Protein AF-A0A1W9R359-F1 (afdb_monomer_lite)

Sequence (128 aa):
MVYYKHNEDWNEKSEIIAQQTDIVPSVLDYLNFKGDNVAFGQSVFDSTANRFAASYLYGIYQLIQGDYVLKFDGKKNVSLYNFANDSLLQHNLIKNEDSIIQEMSNLSEAIIQQYNNRMIHNNLTVKE

Secondary structure (DSSP, 8-state):
-----TT------------GGGHHHHHHHHTT--S----SS--TT-TT---EEEEEETTEEEEEETTEEEEE-SSSEEEEEETTT-TT--S--TTT-HHHHHHHHHHHHHHHHHHHHHHHTT--S---

pLDDT: mean 93.77, std 4.6, range [59.91, 98.06]

Structure (mmCIF, N/CA/C/O backbone):
data_AF-A0A1W9R359-F1
#
_entry.id   AF-A0A1W9R359-F1
#
loop_
_atom_site.group_PDB
_atom_site.id
_atom_site.type_symbol
_atom_site.label_atom_id
_atom_site.label_alt_id
_atom_site.label_comp_id
_atom_site.label_asym_id
_atom_site.label_entity_id
_atom_site.label_seq_id
_atom_site.pdbx_PDB_ins_code
_atom_site.Cartn_x
_atom_site.Cartn_y
_atom_site.Cartn_z
_atom_site.occupancy
_atom_site.B_iso_or_equiv
_atom_site.auth_seq_id
_atom_site.auth_comp_id
_atom_site.auth_asym_id
_atom_site.auth_atom_id
_atom_site.pdbx_PDB_model_num
ATOM 1 N N . MET A 1 1 ? 12.672 -2.692 2.331 1.00 88.50 1 MET A N 1
ATOM 2 C CA . MET A 1 1 ? 13.323 -3.451 1.236 1.00 88.50 1 MET A CA 1
ATOM 3 C C . MET A 1 1 ? 14.757 -2.973 1.099 1.00 88.50 1 MET A C 1
ATOM 5 O O . MET A 1 1 ? 15.024 -1.849 1.500 1.00 88.50 1 MET A O 1
ATOM 9 N N . VAL A 1 2 ? 15.659 -3.805 0.580 1.00 90.69 2 VAL A N 1
ATOM 10 C CA . VAL A 1 2 ? 17.052 -3.418 0.305 1.00 90.69 2 VAL A CA 1
ATOM 11 C C . VAL A 1 2 ? 17.276 -3.537 -1.196 1.00 90.69 2 VAL A C 1
ATOM 13 O O . VAL A 1 2 ? 17.034 -4.602 -1.761 1.00 90.69 2 VAL A O 1
ATOM 16 N N . TYR A 1 3 ? 17.710 -2.445 -1.821 1.00 89.06 3 TYR A N 1
ATOM 17 C CA . TYR A 1 3 ? 18.085 -2.401 -3.230 1.00 89.06 3 TYR A CA 1
ATOM 18 C C . TYR A 1 3 ? 19.606 -2.307 -3.334 1.00 89.06 3 TYR A C 1
ATOM 20 O O . TYR A 1 3 ? 20.232 -1.560 -2.588 1.00 89.06 3 TYR A O 1
ATOM 28 N N . TYR A 1 4 ? 20.196 -3.083 -4.242 1.00 90.31 4 TYR A N 1
ATOM 29 C CA . TYR A 1 4 ? 21.637 -3.115 -4.472 1.00 90.31 4 TYR A CA 1
ATOM 30 C C . TYR A 1 4 ? 21.916 -3.179 -5.970 1.00 90.31 4 TYR A C 1
ATOM 32 O O . TYR A 1 4 ? 21.329 -4.002 -6.677 1.00 90.31 4 TYR A O 1
ATOM 40 N N . LYS A 1 5 ? 22.857 -2.355 -6.433 1.00 86.62 5 LYS A N 1
ATOM 41 C CA . LYS A 1 5 ? 23.404 -2.425 -7.783 1.00 86.62 5 LYS A CA 1
ATOM 42 C C . LYS A 1 5 ? 24.925 -2.461 -7.718 1.00 86.62 5 LYS A C 1
ATOM 44 O O . LYS A 1 5 ? 25.562 -1.646 -7.061 1.00 86.62 5 LYS A O 1
ATOM 49 N N . HIS A 1 6 ? 25.510 -3.416 -8.433 1.00 88.94 6 HIS A N 1
ATOM 50 C CA . HIS A 1 6 ? 26.958 -3.523 -8.553 1.00 88.94 6 HIS A CA 1
ATOM 51 C C . HIS A 1 6 ? 27.540 -2.277 -9.246 1.00 88.94 6 HIS A C 1
ATOM 53 O O . HIS A 1 6 ? 27.016 -1.847 -10.274 1.00 88.94 6 HIS A O 1
ATOM 59 N N . ASN A 1 7 ? 28.635 -1.739 -8.701 1.00 89.62 7 ASN A N 1
ATOM 60 C CA . ASN A 1 7 ? 29.324 -0.517 -9.148 1.00 89.62 7 ASN A CA 1
ATOM 61 C C . ASN A 1 7 ? 28.548 0.802 -8.985 1.00 89.62 7 ASN A C 1
ATOM 63 O O . ASN A 1 7 ? 28.989 1.818 -9.518 1.00 89.62 7 ASN A O 1
ATOM 67 N N . GLU A 1 8 ? 27.444 0.817 -8.234 1.00 84.81 8 GLU A N 1
ATOM 68 C CA . GLU A 1 8 ? 26.828 2.060 -7.761 1.00 84.81 8 GLU A CA 1
ATOM 69 C C . GLU A 1 8 ? 26.926 2.161 -6.242 1.00 84.81 8 GLU A C 1
ATOM 71 O O . GLU A 1 8 ? 26.781 1.169 -5.528 1.00 84.81 8 GLU A O 1
ATOM 76 N N . ASP A 1 9 ? 27.195 3.372 -5.760 1.00 83.19 9 ASP A N 1
ATOM 77 C CA . ASP A 1 9 ? 27.376 3.656 -4.340 1.00 83.19 9 ASP A CA 1
ATOM 78 C C . ASP A 1 9 ? 26.093 4.271 -3.767 1.00 83.19 9 ASP A C 1
ATOM 80 O O . ASP A 1 9 ? 25.968 5.484 -3.593 1.00 83.19 9 ASP A O 1
ATOM 84 N N . TRP A 1 10 ? 25.079 3.427 -3.563 1.00 85.00 10 TRP A N 1
ATOM 85 C CA . TRP A 1 10 ? 23.817 3.828 -2.938 1.00 85.00 10 TRP A CA 1
ATOM 86 C C . TRP A 1 10 ? 23.908 3.657 -1.424 1.00 85.00 10 TRP A C 1
ATOM 88 O O . TRP A 1 10 ? 23.825 2.540 -0.918 1.00 85.00 10 TRP A O 1
ATOM 98 N N . ASN A 1 11 ? 24.020 4.773 -0.703 1.00 82.44 11 ASN A N 1
ATOM 99 C CA . ASN A 1 11 ? 24.101 4.794 0.764 1.00 82.44 11 ASN A CA 1
ATOM 100 C C . ASN A 1 11 ? 22.929 5.539 1.424 1.00 82.44 11 ASN A C 1
ATOM 102 O O . ASN A 1 11 ? 23.009 5.942 2.584 1.00 82.44 11 ASN A O 1
ATOM 106 N N . GLU A 1 12 ? 21.833 5.740 0.693 1.00 85.88 12 GLU A N 1
ATOM 107 C CA . GLU A 1 12 ? 20.677 6.491 1.176 1.00 85.88 12 GLU A CA 1
ATOM 108 C C . GLU A 1 12 ? 19.646 5.586 1.859 1.00 85.88 12 GLU A C 1
ATOM 110 O O . GLU A 1 12 ? 19.316 4.496 1.386 1.00 85.88 12 GLU A O 1
ATOM 115 N N . LYS A 1 13 ? 19.094 6.070 2.975 1.00 89.19 13 LYS A N 1
ATOM 116 C CA . LYS A 1 13 ? 17.920 5.483 3.622 1.00 89.19 13 LYS A CA 1
ATOM 117 C C . LYS A 1 13 ? 16.698 6.318 3.257 1.00 89.19 13 LYS A C 1
ATOM 119 O O . LYS A 1 13 ? 16.682 7.520 3.496 1.00 89.19 13 LYS A O 1
ATOM 124 N N . SER A 1 14 ? 15.664 5.658 2.747 1.00 90.25 14 SER A N 1
ATOM 125 C CA . SER A 1 14 ? 14.354 6.261 2.499 1.00 90.25 14 SER A CA 1
ATOM 126 C C . SER A 1 14 ? 13.320 5.715 3.486 1.00 90.25 14 SER A C 1
ATOM 128 O O . SER A 1 14 ? 13.335 4.524 3.804 1.00 90.25 14 SER A O 1
ATOM 130 N N . GLU A 1 15 ? 12.433 6.582 3.978 1.00 90.31 15 GLU A N 1
ATOM 131 C CA . GLU A 1 15 ? 11.359 6.242 4.931 1.00 90.31 15 GLU A CA 1
ATOM 132 C C . GLU A 1 15 ? 9.977 6.174 4.260 1.00 90.31 15 GLU A C 1
ATOM 134 O O . GLU A 1 15 ? 8.945 6.317 4.906 1.00 90.31 15 GLU A O 1
ATOM 139 N N . ILE A 1 16 ? 9.946 5.936 2.947 1.00 93.62 16 ILE A N 1
ATOM 140 C CA . ILE A 1 16 ? 8.697 5.765 2.198 1.00 93.62 16 ILE A CA 1
ATOM 141 C C . ILE A 1 16 ? 8.001 4.437 2.528 1.00 93.62 16 ILE A C 1
ATOM 143 O O . ILE A 1 16 ? 8.642 3.425 2.831 1.00 93.62 16 ILE A O 1
ATOM 147 N N . ILE A 1 17 ? 6.676 4.412 2.369 1.00 95.50 17 ILE A N 1
ATOM 148 C CA . ILE A 1 17 ? 5.914 3.161 2.308 1.00 95.50 17 ILE A CA 1
ATOM 149 C C . ILE A 1 17 ? 6.294 2.443 1.010 1.00 95.50 17 ILE A C 1
ATOM 151 O O . ILE A 1 17 ? 6.197 3.021 -0.073 1.00 95.50 17 ILE A O 1
ATOM 155 N N . ALA A 1 18 ? 6.718 1.186 1.127 1.00 95.75 18 ALA A N 1
ATOM 156 C CA . ALA A 1 18 ? 7.093 0.354 -0.008 1.00 95.75 18 ALA A CA 1
ATOM 157 C C . ALA A 1 18 ? 6.598 -1.089 0.183 1.00 95.75 18 ALA A C 1
ATOM 159 O O . ALA A 1 18 ? 6.600 -1.620 1.297 1.00 95.75 18 ALA A O 1
ATOM 160 N N . GLN A 1 19 ? 6.220 -1.743 -0.912 1.00 96.69 19 GLN A N 1
ATOM 161 C CA . GLN A 1 19 ? 5.639 -3.091 -0.960 1.00 96.69 19 GLN A CA 1
ATOM 162 C C . GLN A 1 19 ? 6.247 -3.951 -2.081 1.00 96.69 19 GLN A C 1
ATOM 164 O O . GLN A 1 19 ? 6.890 -3.454 -2.997 1.00 96.69 19 GLN A O 1
ATOM 169 N N . GLN A 1 20 ? 6.049 -5.273 -2.038 1.00 95.88 20 GLN A N 1
ATOM 170 C CA . GLN A 1 20 ? 6.668 -6.186 -3.016 1.00 95.88 20 GLN A CA 1
ATOM 171 C C . GLN A 1 20 ? 6.234 -5.922 -4.466 1.00 95.88 20 GLN A C 1
ATOM 173 O O . GLN A 1 20 ? 7.024 -6.116 -5.389 1.00 95.88 20 GLN A O 1
ATOM 178 N N . THR A 1 21 ? 5.002 -5.459 -4.680 1.00 96.31 21 THR A N 1
ATOM 179 C CA . THR A 1 21 ? 4.484 -5.118 -6.013 1.00 96.31 21 THR A CA 1
ATOM 180 C C . THR A 1 21 ? 5.177 -3.904 -6.636 1.00 96.31 21 THR A C 1
ATOM 182 O O . THR A 1 21 ? 5.039 -3.697 -7.840 1.00 96.31 21 THR A O 1
ATOM 185 N N . ASP A 1 22 ? 5.966 -3.148 -5.866 1.00 97.38 22 ASP A N 1
ATOM 186 C CA . ASP A 1 22 ? 6.749 -2.007 -6.350 1.00 97.38 22 ASP A CA 1
ATOM 187 C C . ASP A 1 22 ? 8.004 -2.439 -7.122 1.00 97.38 22 ASP A C 1
ATOM 189 O O . ASP A 1 22 ? 8.560 -1.646 -7.878 1.00 97.38 22 ASP A O 1
ATOM 193 N N . ILE A 1 23 ? 8.461 -3.690 -6.978 1.00 96.25 23 ILE A N 1
ATOM 194 C CA . ILE A 1 23 ? 9.726 -4.156 -7.573 1.00 96.25 23 ILE A CA 1
ATOM 195 C C . ILE A 1 23 ? 9.708 -4.014 -9.100 1.00 96.25 23 ILE A C 1
ATOM 197 O O . ILE A 1 23 ? 10.624 -3.430 -9.675 1.00 96.25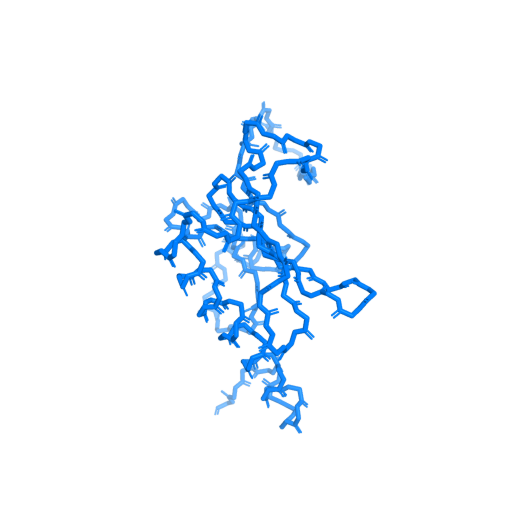 23 ILE A O 1
ATOM 201 N N . VAL A 1 24 ? 8.665 -4.522 -9.763 1.00 95.62 24 VAL A N 1
ATOM 202 C CA . VAL A 1 24 ? 8.548 -4.479 -11.231 1.00 95.62 24 VAL A CA 1
ATOM 203 C C . VAL A 1 24 ? 8.515 -3.042 -11.763 1.00 95.62 24 VAL A C 1
ATOM 205 O O . VAL A 1 24 ? 9.379 -2.718 -12.580 1.00 95.62 24 VAL A O 1
ATOM 208 N N . PRO A 1 25 ? 7.600 -2.155 -11.316 1.00 96.50 25 PRO A N 1
ATOM 209 C CA . PRO A 1 25 ? 7.596 -0.780 -11.801 1.00 96.50 25 PRO A CA 1
ATOM 210 C C . PRO A 1 25 ? 8.896 -0.038 -11.459 1.00 96.50 25 PRO A C 1
ATOM 212 O O . PRO A 1 25 ? 9.345 0.756 -12.275 1.00 96.50 25 PRO A O 1
ATOM 215 N N . SER A 1 26 ? 9.557 -0.342 -10.334 1.00 96.38 26 SER A N 1
ATOM 216 C CA . SER A 1 26 ? 10.859 0.258 -9.992 1.00 96.38 26 SER A CA 1
ATOM 217 C C . SER A 1 26 ? 11.967 -0.130 -10.969 1.00 96.38 26 SER A C 1
ATOM 219 O O . SER A 1 26 ? 12.755 0.719 -11.374 1.00 96.38 26 SER A O 1
ATOM 221 N N . VAL A 1 27 ? 12.037 -1.404 -11.369 1.00 95.69 27 VAL A N 1
ATOM 222 C CA . VAL A 1 27 ? 13.025 -1.867 -12.357 1.00 95.69 27 VAL A CA 1
ATOM 223 C C . VAL A 1 27 ? 12.764 -1.232 -13.723 1.00 95.69 27 VAL A C 1
ATOM 225 O O . VAL A 1 27 ? 13.707 -0.789 -14.375 1.00 95.69 27 VAL A O 1
ATOM 228 N N . LEU A 1 28 ? 11.502 -1.168 -14.158 1.00 96.31 28 LEU A N 1
ATOM 229 C CA . LEU A 1 28 ? 11.141 -0.570 -15.447 1.00 96.31 28 LEU A CA 1
ATOM 230 C C . LEU A 1 28 ? 11.453 0.931 -15.493 1.00 96.31 28 LEU A C 1
ATOM 232 O O . LEU A 1 28 ? 12.033 1.398 -16.474 1.00 96.31 28 LEU A O 1
ATOM 236 N N . ASP A 1 29 ? 11.119 1.658 -14.428 1.00 95.50 29 ASP A N 1
ATOM 237 C CA . ASP A 1 29 ? 11.430 3.080 -14.276 1.00 95.50 29 ASP A CA 1
ATOM 238 C C . ASP A 1 29 ? 12.947 3.322 -14.294 1.00 95.50 29 ASP A C 1
ATOM 240 O O . ASP A 1 29 ? 13.455 4.098 -15.102 1.00 95.50 29 ASP A O 1
ATOM 244 N N . TYR A 1 30 ? 13.701 2.538 -13.518 1.00 93.88 30 TYR A N 1
ATOM 245 C CA . TYR A 1 30 ? 15.163 2.609 -13.484 1.00 93.88 30 TYR A CA 1
ATOM 246 C C . TYR A 1 30 ? 15.820 2.369 -14.856 1.00 93.88 30 TYR A C 1
ATOM 248 O O . TYR A 1 30 ? 16.806 3.017 -15.213 1.00 93.88 30 TYR A O 1
ATOM 256 N N . LEU A 1 31 ? 15.265 1.455 -15.658 1.00 95.44 31 LEU A N 1
ATOM 257 C CA . LEU A 1 31 ? 15.721 1.176 -17.025 1.00 95.44 31 LEU A CA 1
ATOM 258 C C . LEU A 1 31 ? 15.240 2.211 -18.056 1.00 95.44 31 LEU A C 1
ATOM 260 O O . LEU A 1 31 ? 15.550 2.070 -19.239 1.00 95.44 31 LEU A O 1
ATOM 264 N N . ASN A 1 32 ? 14.498 3.242 -17.641 1.00 95.62 32 ASN A N 1
ATOM 265 C CA . ASN A 1 32 ? 13.842 4.208 -18.521 1.00 95.62 32 ASN A CA 1
ATOM 266 C C . ASN A 1 32 ? 12.935 3.547 -19.575 1.00 95.62 32 ASN A C 1
ATOM 268 O O . ASN A 1 32 ? 12.800 4.056 -20.694 1.00 95.62 32 ASN A O 1
ATOM 272 N N . PHE A 1 33 ? 12.309 2.418 -19.235 1.00 96.38 33 PHE A N 1
ATOM 273 C CA . PHE A 1 33 ? 11.398 1.711 -20.129 1.00 96.38 33 PHE A CA 1
ATOM 274 C C . PHE A 1 33 ? 10.198 2.600 -20.485 1.00 96.38 33 PHE A C 1
ATOM 276 O O . PHE A 1 33 ? 9.598 3.228 -19.616 1.00 96.38 33 PHE A O 1
ATOM 283 N N . LYS A 1 34 ? 9.861 2.682 -21.778 1.00 93.62 34 LYS A N 1
ATOM 284 C CA . LYS A 1 34 ? 8.796 3.565 -22.297 1.00 93.62 34 LYS A CA 1
ATOM 285 C C . LYS A 1 34 ? 7.527 2.832 -22.723 1.00 93.62 34 LYS A C 1
ATOM 287 O O . LYS A 1 34 ? 6.582 3.485 -23.146 1.00 93.62 34 LYS A O 1
ATOM 292 N N . GLY A 1 35 ? 7.524 1.502 -22.666 1.00 91.50 35 GLY A N 1
ATOM 293 C CA . GLY A 1 35 ? 6.340 0.716 -22.987 1.00 91.50 35 GLY A CA 1
ATOM 294 C C . GLY A 1 35 ? 5.335 0.707 -21.840 1.00 91.50 35 GLY A C 1
ATOM 295 O O . GLY A 1 35 ? 5.681 0.929 -20.676 1.00 91.50 35 GLY A O 1
ATOM 296 N N . ASP A 1 36 ? 4.094 0.391 -22.178 1.00 91.25 36 ASP A N 1
ATOM 297 C CA . ASP A 1 36 ? 3.050 0.188 -21.187 1.00 91.25 36 ASP A CA 1
ATOM 298 C C . ASP A 1 36 ? 3.316 -1.081 -20.369 1.00 91.25 36 ASP A C 1
ATOM 300 O O . ASP A 1 36 ? 3.904 -2.060 -20.838 1.00 91.25 36 ASP A O 1
ATOM 304 N N . ASN A 1 37 ? 2.856 -1.078 -19.123 1.00 91.25 37 ASN A N 1
ATOM 305 C CA . ASN A 1 37 ? 2.879 -2.249 -18.261 1.00 91.25 37 ASN A CA 1
ATOM 306 C C . ASN A 1 37 ? 1.648 -2.259 -17.351 1.00 91.25 37 ASN A C 1
ATOM 308 O O . ASN A 1 37 ? 1.040 -1.224 -17.083 1.00 91.25 37 ASN A O 1
ATOM 312 N N . VAL A 1 38 ? 1.280 -3.447 -16.876 1.00 92.50 38 VAL A N 1
ATOM 313 C CA . VAL A 1 38 ? 0.268 -3.607 -15.829 1.00 92.50 38 VAL A CA 1
ATOM 314 C C . VAL A 1 38 ? 1.002 -3.877 -14.521 1.00 92.50 38 VAL A C 1
ATOM 316 O O . VAL A 1 38 ? 1.599 -4.939 -14.353 1.00 92.50 38 VAL A O 1
ATOM 319 N N . ALA A 1 39 ? 0.937 -2.927 -13.591 1.00 93.19 39 ALA A N 1
ATOM 320 C CA . ALA A 1 39 ? 1.498 -3.048 -12.251 1.00 93.19 39 ALA A CA 1
ATOM 321 C C . ALA A 1 39 ? 0.471 -2.621 -11.194 1.00 93.19 39 ALA A C 1
ATOM 323 O O . ALA A 1 39 ? -0.385 -1.775 -11.442 1.00 93.19 39 ALA A O 1
ATOM 324 N N . PHE A 1 40 ? 0.570 -3.221 -10.006 1.00 93.62 40 PHE A N 1
ATOM 325 C CA . PHE A 1 40 ? -0.256 -2.891 -8.834 1.00 93.62 40 PHE A CA 1
ATOM 326 C C . PHE A 1 40 ? 0.545 -2.190 -7.725 1.00 93.62 40 PHE A C 1
ATOM 328 O O . PHE A 1 40 ? 0.010 -1.921 -6.653 1.00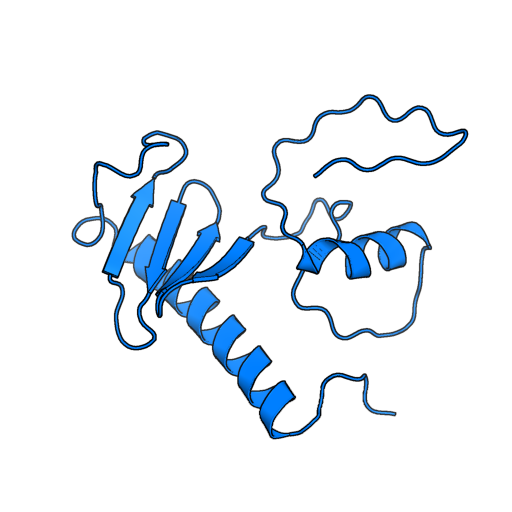 93.62 40 PHE A O 1
ATOM 335 N N . GLY A 1 41 ? 1.831 -1.939 -7.971 1.00 95.00 41 GLY A N 1
ATOM 336 C CA . GLY A 1 41 ? 2.699 -1.122 -7.131 1.00 95.00 41 GLY A CA 1
ATOM 337 C C . GLY A 1 41 ? 3.141 0.140 -7.866 1.00 95.00 41 GLY A C 1
ATOM 338 O O . GLY A 1 41 ? 2.710 0.409 -8.988 1.00 95.00 41 GLY A O 1
ATOM 339 N N . GLN A 1 42 ? 4.025 0.898 -7.237 1.00 95.56 42 GLN A N 1
ATOM 340 C CA . GLN A 1 42 ? 4.566 2.158 -7.741 1.00 95.56 42 GLN A CA 1
ATOM 341 C C . GLN A 1 42 ? 6.093 2.108 -7.675 1.00 95.56 42 GLN A C 1
ATOM 343 O O . GLN A 1 42 ? 6.649 1.601 -6.705 1.00 95.56 42 GLN A O 1
ATOM 348 N N . SER A 1 43 ? 6.792 2.651 -8.676 1.00 96.00 43 SER A N 1
ATOM 349 C CA . SER A 1 43 ? 8.263 2.719 -8.650 1.00 96.00 43 SER A CA 1
ATOM 350 C C . SER A 1 43 ? 8.747 3.396 -7.371 1.00 96.00 43 SER A C 1
ATOM 352 O O . SER A 1 43 ? 8.235 4.457 -7.029 1.00 96.00 43 SER A O 1
ATOM 354 N N . VAL A 1 44 ? 9.735 2.845 -6.662 1.00 95.38 44 VAL A N 1
ATOM 355 C CA . VAL A 1 44 ? 10.321 3.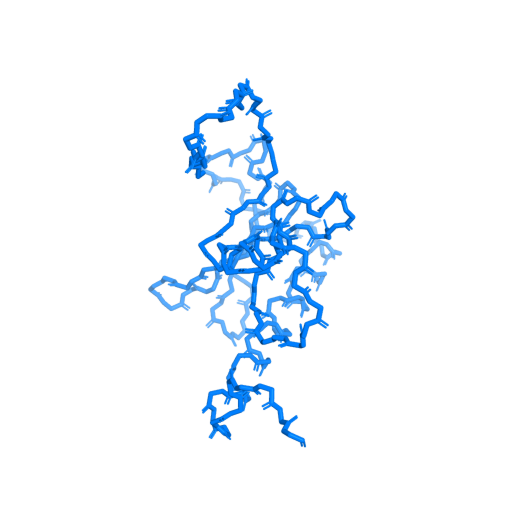480 -5.464 1.00 95.38 44 VAL A CA 1
ATOM 356 C C . VAL A 1 44 ? 11.089 4.768 -5.780 1.00 95.38 44 VAL A C 1
ATOM 358 O O . VAL A 1 44 ? 11.368 5.538 -4.866 1.00 95.38 44 VAL A O 1
ATOM 361 N N . PHE A 1 45 ? 11.390 5.022 -7.056 1.00 93.44 45 PHE A N 1
ATOM 362 C CA . PHE A 1 45 ? 12.066 6.235 -7.520 1.00 93.44 45 PHE A CA 1
ATOM 363 C C . PHE A 1 45 ? 11.091 7.383 -7.850 1.00 93.44 45 PHE A C 1
ATOM 365 O O . PHE A 1 45 ? 11.518 8.531 -7.954 1.00 93.44 45 PHE A O 1
ATOM 372 N N . ASP A 1 46 ? 9.782 7.111 -7.952 1.00 94.12 46 ASP A N 1
ATOM 373 C CA . ASP A 1 46 ? 8.757 8.136 -8.198 1.00 94.12 46 ASP A CA 1
ATOM 374 C C . ASP A 1 46 ? 8.461 8.966 -6.935 1.00 94.12 46 ASP A C 1
ATOM 376 O O . ASP A 1 46 ? 7.728 8.549 -6.034 1.00 94.12 46 ASP A O 1
ATOM 380 N N . SER A 1 47 ? 9.005 10.178 -6.856 1.00 91.31 47 SER A N 1
ATOM 381 C CA . SER A 1 47 ? 8.788 11.077 -5.714 1.00 91.31 47 SER A CA 1
ATOM 382 C C . SER A 1 47 ? 7.382 11.690 -5.645 1.00 91.31 47 SER A C 1
ATOM 384 O O . SER A 1 47 ? 7.045 12.302 -4.634 1.00 91.31 47 SER A O 1
ATOM 386 N N . THR A 1 48 ? 6.554 11.525 -6.681 1.00 93.81 48 THR A N 1
ATOM 387 C CA . THR A 1 48 ? 5.196 12.090 -6.764 1.00 93.81 48 THR A CA 1
ATOM 388 C C . THR A 1 48 ? 4.094 11.095 -6.399 1.00 93.81 48 THR A C 1
ATOM 390 O O . THR A 1 48 ? 2.936 11.483 -6.230 1.00 93.81 48 THR A O 1
ATOM 393 N N . ALA A 1 49 ? 4.441 9.814 -6.258 1.00 93.50 49 ALA A N 1
ATOM 394 C CA . ALA A 1 49 ? 3.492 8.749 -5.976 1.00 93.50 49 ALA A CA 1
ATOM 395 C C . ALA A 1 49 ? 2.784 8.938 -4.623 1.00 93.50 49 ALA A C 1
ATOM 397 O O . ALA A 1 49 ? 3.424 9.065 -3.577 1.00 93.50 49 ALA A O 1
ATOM 398 N N . ASN A 1 50 ? 1.448 8.855 -4.626 1.00 92.75 50 ASN A N 1
ATOM 399 C CA . ASN A 1 50 ? 0.668 8.686 -3.399 1.00 92.75 50 ASN A CA 1
ATOM 400 C C . ASN A 1 50 ? 0.871 7.252 -2.888 1.00 92.75 50 ASN A C 1
ATOM 402 O O . ASN A 1 50 ? 0.260 6.314 -3.409 1.00 92.75 50 ASN A O 1
ATOM 406 N N . ARG A 1 51 ? 1.804 7.092 -1.943 1.00 95.56 51 ARG A N 1
ATOM 407 C CA . ARG A 1 51 ? 2.317 5.793 -1.502 1.00 95.56 51 ARG A CA 1
ATOM 408 C C . ARG A 1 51 ? 1.312 5.041 -0.648 1.00 95.56 51 ARG A C 1
ATOM 410 O O . ARG A 1 51 ? 0.772 5.571 0.321 1.00 95.56 51 ARG A O 1
ATOM 417 N N . PHE A 1 52 ? 1.166 3.759 -0.951 1.00 97.19 52 PHE A N 1
ATOM 418 C CA . PHE A 1 52 ? 0.428 2.821 -0.124 1.00 97.19 52 PHE A CA 1
ATOM 419 C C . PHE A 1 52 ? 1.091 1.444 -0.146 1.00 97.19 52 PHE A C 1
ATOM 421 O O . PHE A 1 52 ? 1.891 1.135 -1.028 1.00 97.19 52 PHE A O 1
ATOM 428 N N . ALA A 1 53 ? 0.725 0.599 0.812 1.00 97.38 53 ALA A N 1
ATOM 429 C CA . ALA A 1 53 ? 1.005 -0.828 0.776 1.00 97.38 53 ALA A CA 1
ATOM 430 C C . ALA A 1 53 ? -0.278 -1.610 1.040 1.00 97.38 53 ALA A C 1
ATOM 432 O O . ALA A 1 53 ? -0.956 -1.371 2.039 1.00 97.38 53 ALA A O 1
ATOM 433 N N . ALA A 1 54 ? -0.601 -2.551 0.156 1.00 97.12 54 ALA A N 1
ATOM 434 C CA . ALA A 1 54 ? -1.770 -3.409 0.283 1.00 97.12 54 ALA A CA 1
ATOM 435 C C . ALA A 1 54 ? -1.344 -4.861 0.521 1.00 97.12 54 ALA A C 1
ATOM 437 O O . ALA A 1 54 ? -0.442 -5.387 -0.129 1.00 97.12 54 ALA A O 1
ATOM 438 N N . SER A 1 55 ? -2.008 -5.534 1.455 1.00 96.38 55 SER A N 1
ATOM 439 C CA . SER A 1 55 ? -1.791 -6.957 1.723 1.00 96.38 55 SER A CA 1
ATOM 440 C C . SER A 1 55 ? -3.096 -7.643 2.106 1.00 96.38 55 SER A C 1
ATOM 442 O O . SER A 1 55 ? -4.054 -6.995 2.521 1.00 96.38 55 SER A O 1
ATOM 444 N N . TYR A 1 56 ? -3.141 -8.963 1.949 1.00 95.44 56 TYR A N 1
ATOM 445 C CA . TYR A 1 56 ? -4.289 -9.778 2.325 1.00 95.44 56 TYR A CA 1
ATOM 446 C C . TYR A 1 56 ? -3.817 -10.952 3.173 1.00 95.44 56 TYR A C 1
ATOM 448 O O . TYR A 1 56 ? -2.984 -11.745 2.730 1.00 95.44 56 TYR A O 1
ATOM 456 N N . LEU A 1 57 ? -4.333 -11.057 4.396 1.00 93.62 57 LEU A N 1
ATOM 457 C CA . LEU A 1 57 ? -3.951 -12.099 5.341 1.00 93.62 57 LEU A CA 1
ATOM 458 C C . LEU A 1 57 ? -5.165 -12.538 6.166 1.00 93.62 57 LEU A C 1
ATOM 460 O O . LEU A 1 57 ? -5.858 -11.711 6.751 1.00 93.62 57 LEU A O 1
ATOM 464 N N . TYR A 1 58 ? -5.418 -13.849 6.220 1.00 93.62 58 TYR A N 1
ATOM 465 C CA . TYR A 1 58 ? -6.500 -14.463 7.008 1.00 93.62 58 TYR A CA 1
ATOM 466 C C . TYR A 1 58 ? -7.885 -13.814 6.823 1.00 93.62 58 TYR A C 1
ATOM 468 O O . TYR A 1 58 ? -8.613 -13.602 7.789 1.00 93.62 58 TYR A O 1
ATOM 476 N N . GLY A 1 59 ? -8.264 -13.490 5.583 1.00 93.56 59 GLY A N 1
ATOM 477 C CA . GLY A 1 59 ? -9.570 -12.883 5.303 1.00 93.56 59 GLY A CA 1
ATOM 478 C C . GLY A 1 59 ? -9.615 -11.363 5.450 1.00 93.56 59 GLY A C 1
ATOM 479 O O . GLY A 1 59 ? -10.653 -10.770 5.176 1.00 93.56 59 GLY A O 1
ATOM 480 N N . ILE A 1 60 ? -8.511 -10.733 5.853 1.00 97.31 60 ILE A N 1
ATOM 481 C CA . ILE A 1 60 ? -8.430 -9.295 6.089 1.00 97.31 60 ILE A CA 1
ATOM 482 C C . ILE A 1 60 ? -7.526 -8.649 5.044 1.00 97.31 60 ILE A C 1
ATOM 484 O O . ILE A 1 60 ? -6.344 -8.977 4.935 1.00 97.31 60 ILE A O 1
ATOM 488 N N . TYR A 1 61 ? -8.085 -7.697 4.304 1.00 97.31 61 TYR A N 1
ATOM 489 C CA . TYR A 1 61 ? -7.322 -6.724 3.536 1.00 97.31 61 TYR A CA 1
ATOM 490 C C . TYR A 1 61 ? -6.750 -5.685 4.494 1.00 97.31 61 TYR A C 1
ATOM 492 O O . TYR A 1 61 ? -7.471 -5.133 5.324 1.00 97.31 61 TYR A O 1
ATOM 500 N N . GLN A 1 62 ? -5.456 -5.421 4.383 1.00 97.44 62 GLN A N 1
ATOM 501 C CA . GLN A 1 62 ? -4.774 -4.372 5.122 1.00 97.44 62 GLN A CA 1
ATOM 502 C C . GLN A 1 62 ? -4.186 -3.368 4.138 1.00 97.44 62 GLN A C 1
ATOM 504 O O . GLN A 1 62 ? -3.395 -3.749 3.272 1.00 97.44 62 GLN A O 1
ATOM 509 N N . LEU A 1 63 ? -4.545 -2.099 4.315 1.00 97.88 63 LEU A N 1
ATOM 510 C CA . LEU A 1 63 ? -3.993 -0.969 3.581 1.00 97.88 63 LEU A CA 1
ATOM 511 C C . LEU A 1 63 ? -3.193 -0.087 4.541 1.00 97.88 63 LEU A C 1
ATOM 513 O O . LEU A 1 63 ? -3.715 0.338 5.569 1.00 97.88 63 LEU A O 1
ATOM 517 N N . ILE A 1 64 ? -1.940 0.189 4.194 1.00 97.44 64 ILE A N 1
ATOM 518 C CA . ILE A 1 64 ? -1.087 1.178 4.857 1.00 97.44 64 ILE A CA 1
ATOM 519 C C . ILE A 1 64 ? -0.989 2.385 3.930 1.00 97.44 64 ILE A C 1
ATOM 521 O O . ILE A 1 64 ? -0.577 2.221 2.783 1.00 97.44 64 ILE A O 1
ATOM 525 N N . GLN A 1 65 ? -1.366 3.570 4.403 1.00 96.75 65 GLN A N 1
ATOM 526 C CA . GLN A 1 65 ? -1.295 4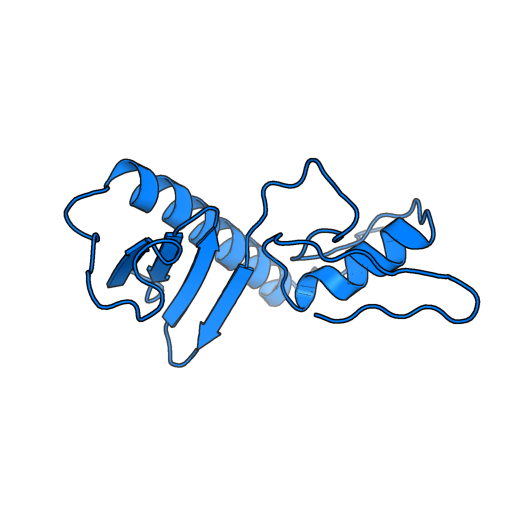.817 3.638 1.00 96.75 65 GLN A CA 1
ATOM 527 C C . GLN A 1 65 ? -1.084 5.990 4.602 1.00 96.75 65 GLN A C 1
ATOM 529 O O . GLN A 1 65 ? -1.763 6.077 5.627 1.00 96.75 65 GLN A O 1
ATOM 534 N N . GLY A 1 66 ? -0.141 6.883 4.286 1.00 94.50 66 GLY A N 1
ATOM 535 C CA . GLY A 1 66 ? 0.261 7.956 5.201 1.00 94.50 66 GLY A CA 1
ATOM 536 C C . GLY A 1 66 ? 0.707 7.390 6.551 1.00 94.50 66 GLY A C 1
ATOM 537 O O . GLY A 1 66 ? 1.552 6.502 6.586 1.00 94.50 66 GLY A O 1
ATOM 538 N N . ASP A 1 67 ? 0.084 7.850 7.635 1.00 96.00 67 ASP A N 1
ATOM 539 C CA . ASP A 1 67 ? 0.354 7.391 9.007 1.00 96.00 67 ASP A CA 1
ATOM 540 C C . ASP A 1 67 ? -0.604 6.289 9.483 1.00 96.00 67 ASP A C 1
ATOM 542 O O . ASP A 1 67 ? -0.600 5.924 10.661 1.00 96.00 67 ASP A O 1
ATOM 546 N N . TYR A 1 68 ? -1.455 5.759 8.599 1.00 97.62 68 TYR A N 1
ATOM 547 C CA . TYR A 1 68 ? -2.582 4.920 8.991 1.00 97.62 68 TYR A CA 1
ATOM 548 C C . TYR A 1 68 ? -2.528 3.503 8.431 1.00 97.62 68 TYR A C 1
ATOM 550 O O . TYR A 1 68 ? -2.018 3.242 7.341 1.00 97.62 68 TYR A O 1
ATOM 558 N N . VAL A 1 69 ? -3.114 2.581 9.196 1.00 97.69 69 VAL A N 1
ATOM 559 C CA . VAL A 1 69 ? -3.383 1.200 8.791 1.00 97.69 69 VAL A CA 1
ATOM 560 C C . VAL A 1 69 ? -4.878 0.940 8.900 1.00 97.69 69 VAL A C 1
ATOM 562 O O . VAL A 1 69 ? -5.428 0.919 10.004 1.00 97.69 69 VAL A O 1
ATOM 565 N N . LEU A 1 70 ? -5.526 0.696 7.763 1.00 98.06 70 LEU A N 1
ATOM 566 C CA . LEU A 1 70 ? -6.916 0.260 7.685 1.00 98.06 70 LEU A CA 1
ATOM 567 C C . LEU A 1 70 ? -6.964 -1.257 7.491 1.00 98.06 70 LEU A C 1
ATOM 569 O O . LEU A 1 70 ? -6.269 -1.802 6.635 1.00 98.06 70 LEU A O 1
ATOM 573 N N . LYS A 1 71 ? -7.813 -1.939 8.265 1.00 97.50 71 LYS A N 1
ATOM 574 C CA . LYS A 1 71 ? -8.153 -3.354 8.064 1.00 97.50 71 LYS A CA 1
ATOM 575 C C . LYS A 1 71 ? -9.608 -3.484 7.632 1.00 97.50 71 LYS A C 1
ATOM 577 O O . LYS A 1 71 ? -10.493 -2.933 8.285 1.00 97.50 71 LYS A O 1
ATOM 582 N N . PHE A 1 72 ? -9.849 -4.252 6.581 1.00 95.81 72 PHE A N 1
ATOM 583 C CA . PHE A 1 72 ? -11.140 -4.421 5.918 1.00 95.81 72 PHE A CA 1
ATOM 584 C C . PHE A 1 72 ? -11.397 -5.906 5.626 1.00 95.81 72 PHE A C 1
ATOM 586 O O . PHE A 1 72 ? -10.509 -6.599 5.140 1.00 95.81 72 PHE A O 1
ATOM 593 N N . ASP A 1 73 ? -12.596 -6.420 5.913 1.00 94.81 73 ASP A N 1
ATOM 594 C CA . ASP A 1 73 ? -12.926 -7.852 5.744 1.00 94.81 73 ASP A CA 1
ATOM 595 C C . ASP A 1 73 ? -13.538 -8.203 4.372 1.00 94.81 73 ASP A C 1
ATOM 597 O O . ASP A 1 73 ? -14.003 -9.323 4.155 1.00 94.81 73 ASP A O 1
ATOM 601 N N . GLY A 1 74 ? -13.572 -7.246 3.440 1.00 89.94 74 GLY A N 1
ATOM 602 C CA . GLY A 1 74 ? -14.265 -7.387 2.156 1.00 89.94 74 GLY A CA 1
ATOM 603 C C . GLY A 1 74 ? -15.704 -6.860 2.163 1.00 89.94 74 GLY A C 1
ATOM 604 O O . GLY A 1 74 ? -16.309 -6.753 1.099 1.00 89.94 74 GLY A O 1
ATOM 605 N N . LYS A 1 75 ? -16.266 -6.539 3.336 1.00 92.19 75 LYS A N 1
ATOM 606 C CA . LYS A 1 75 ? -17.630 -6.003 3.490 1.00 92.19 75 LYS A CA 1
ATOM 607 C C . LYS A 1 75 ? -17.694 -4.763 4.373 1.00 92.19 75 LYS A C 1
ATOM 609 O O . LYS A 1 75 ? -18.534 -3.901 4.143 1.00 92.19 75 LYS A O 1
ATOM 614 N N . LYS A 1 76 ? -16.863 -4.690 5.410 1.00 94.12 76 LYS A N 1
ATOM 615 C CA . LYS A 1 76 ? -16.820 -3.578 6.360 1.00 94.12 76 LYS A CA 1
ATOM 616 C C . LYS A 1 76 ? -15.408 -3.326 6.868 1.00 94.12 76 LYS A C 1
ATOM 618 O O . LYS A 1 76 ? -14.566 -4.224 6.949 1.00 94.12 76 LYS A O 1
ATOM 623 N N . ASN A 1 77 ? -15.183 -2.088 7.284 1.00 96.25 77 ASN A N 1
ATOM 624 C CA . ASN A 1 77 ? -13.962 -1.698 7.970 1.00 96.25 77 ASN A CA 1
ATOM 625 C C . ASN A 1 77 ? -13.947 -2.300 9.377 1.00 96.25 77 ASN A C 1
ATOM 627 O O . ASN A 1 77 ? -14.896 -2.148 10.148 1.00 96.25 77 ASN A O 1
ATOM 631 N N . VAL A 1 78 ? -12.877 -3.022 9.692 1.00 96.69 78 VAL A N 1
ATOM 632 C CA . VAL A 1 78 ? -12.701 -3.768 10.944 1.00 96.69 78 VAL A CA 1
ATOM 633 C C . VAL A 1 78 ? -11.995 -2.907 11.986 1.00 96.69 78 VAL A C 1
ATOM 635 O O . VAL A 1 78 ? -12.387 -2.885 13.154 1.00 96.69 78 VAL A O 1
ATOM 638 N N . SER A 1 79 ? -10.952 -2.192 11.574 1.00 97.06 79 SER A N 1
ATOM 639 C CA . SER A 1 79 ? -10.156 -1.352 12.467 1.00 97.06 79 SER A CA 1
ATOM 640 C C . SER A 1 79 ? -9.353 -0.323 11.687 1.00 97.06 79 SER A C 1
ATOM 642 O O . SER A 1 79 ? -8.908 -0.612 10.575 1.00 97.06 79 SER A O 1
ATOM 644 N N . LEU A 1 80 ? -9.100 0.817 12.319 1.00 98.06 80 LEU A N 1
ATOM 645 C CA . LEU A 1 80 ? -8.177 1.844 11.848 1.00 98.06 80 LEU A CA 1
ATOM 646 C C . LEU A 1 80 ? -7.175 2.145 12.965 1.00 98.06 80 LEU A C 1
ATOM 648 O O . LEU A 1 80 ? -7.573 2.246 14.122 1.00 98.06 80 LEU A O 1
ATOM 652 N N . TYR A 1 81 ? -5.904 2.321 12.624 1.00 98.06 81 TYR A N 1
ATOM 653 C CA . TYR A 1 81 ? -4.853 2.695 13.574 1.00 98.06 81 TYR A CA 1
ATOM 654 C C . TYR A 1 81 ? -3.958 3.773 12.975 1.00 98.06 81 TYR A C 1
ATOM 656 O O . TYR A 1 81 ? -3.697 3.729 11.775 1.00 98.06 81 TYR A O 1
ATOM 664 N N . ASN A 1 82 ? -3.447 4.685 13.803 1.00 97.00 82 ASN A N 1
ATOM 665 C CA . ASN A 1 82 ? -2.346 5.574 13.432 1.00 97.00 82 ASN A CA 1
ATOM 666 C C . ASN A 1 82 ? -1.023 4.864 13.769 1.00 97.00 82 ASN A C 1
ATOM 668 O O . ASN A 1 82 ? -0.588 4.897 14.915 1.00 97.00 82 ASN A O 1
ATOM 672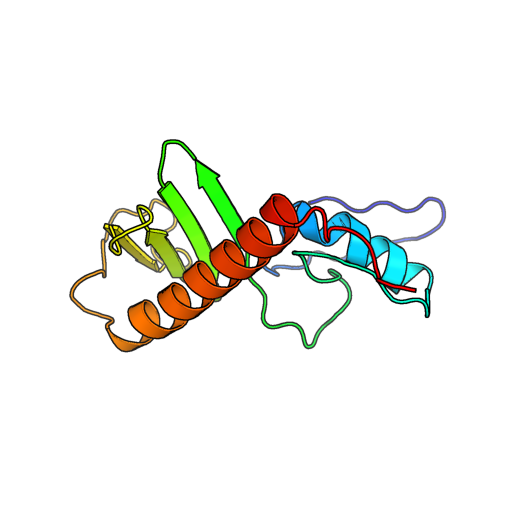 N N . PHE A 1 83 ? -0.401 4.172 12.813 1.00 94.25 83 PHE A N 1
ATOM 673 C CA . PHE A 1 83 ? 0.789 3.358 13.093 1.00 94.25 83 PHE A CA 1
ATOM 674 C C . PHE A 1 83 ? 2.040 4.189 13.386 1.00 94.25 83 PHE A C 1
ATOM 676 O O . PHE A 1 83 ? 2.961 3.673 14.020 1.00 94.25 83 PHE A O 1
ATOM 683 N N . ALA A 1 84 ? 2.081 5.451 12.941 1.00 93.81 84 ALA A N 1
ATOM 684 C CA . ALA A 1 84 ? 3.190 6.352 13.237 1.00 93.81 84 ALA A CA 1
ATOM 685 C C . ALA A 1 84 ? 3.306 6.607 14.750 1.00 93.81 84 ALA A C 1
ATOM 687 O O . ALA A 1 84 ? 4.410 6.624 15.292 1.00 93.81 84 ALA A O 1
ATOM 688 N N . ASN A 1 85 ? 2.165 6.726 15.441 1.00 95.25 85 ASN A N 1
ATOM 689 C CA . ASN A 1 85 ? 2.097 6.956 16.888 1.00 95.25 85 ASN A CA 1
ATOM 690 C C . ASN A 1 85 ? 1.716 5.707 17.709 1.00 95.25 85 ASN A C 1
ATOM 692 O O . ASN A 1 85 ? 1.882 5.697 18.927 1.00 95.25 85 ASN A O 1
ATOM 696 N N . ASP A 1 86 ? 1.216 4.653 17.064 1.00 95.50 86 ASP A N 1
ATOM 697 C CA . ASP A 1 86 ? 0.766 3.401 17.679 1.00 95.50 86 ASP A CA 1
ATOM 698 C C . ASP A 1 86 ? 1.263 2.194 16.870 1.00 95.50 86 ASP A C 1
ATOM 700 O O . ASP A 1 86 ? 0.506 1.464 16.229 1.00 95.50 86 ASP A O 1
ATOM 704 N N . SER A 1 87 ? 2.579 1.978 16.890 1.00 93.25 87 SER A N 1
ATOM 705 C CA . SER A 1 87 ? 3.249 0.926 16.109 1.00 93.25 87 SER A CA 1
ATOM 706 C C . SER A 1 87 ? 2.811 -0.501 16.468 1.00 93.25 87 SER A C 1
ATOM 708 O O . SER A 1 87 ? 2.993 -1.423 15.672 1.00 93.25 87 SER A O 1
ATOM 710 N N . LEU A 1 88 ? 2.215 -0.689 17.650 1.00 96.06 88 LEU A N 1
ATOM 711 C CA . LEU A 1 88 ? 1.674 -1.966 18.122 1.00 96.06 88 LEU A CA 1
ATOM 712 C C . LEU A 1 88 ? 0.174 -2.135 17.834 1.00 96.06 88 LEU A C 1
ATOM 714 O O . LEU A 1 88 ? -0.375 -3.193 18.143 1.00 96.06 88 LEU A O 1
ATOM 718 N N . LEU A 1 89 ? -0.472 -1.137 17.220 1.00 96.06 89 LEU A N 1
ATOM 719 C CA . LEU A 1 89 ? -1.882 -1.160 16.816 1.00 96.06 89 LEU A CA 1
ATOM 720 C C . LEU A 1 89 ? -2.836 -1.454 17.992 1.00 96.06 89 LEU A C 1
ATOM 722 O O . LEU A 1 89 ? -3.724 -2.308 17.901 1.00 96.06 89 LEU A O 1
ATOM 726 N N . GLN A 1 90 ? -2.634 -0.782 19.125 1.00 96.69 90 GLN A N 1
ATOM 727 C CA . GLN A 1 90 ? -3.406 -0.982 20.354 1.00 96.69 90 GLN A CA 1
ATOM 728 C C . GLN A 1 90 ? -4.659 -0.095 20.439 1.00 96.69 90 GLN A C 1
ATOM 730 O O . GLN A 1 90 ? -5.647 -0.479 21.069 1.00 96.69 90 GLN A O 1
ATOM 735 N N . HIS A 1 91 ? -4.656 1.065 19.785 1.00 96.69 91 HIS A N 1
ATOM 736 C CA . HIS A 1 91 ? -5.679 2.101 19.896 1.00 96.69 91 HIS A CA 1
ATOM 737 C C . HIS A 1 91 ? -6.493 2.200 18.604 1.00 96.69 91 HIS A C 1
ATOM 739 O O . HIS A 1 91 ? -6.132 2.897 17.659 1.00 96.69 91 HIS A O 1
ATOM 745 N N . ASN A 1 92 ? -7.622 1.490 18.558 1.00 97.00 92 ASN A N 1
ATOM 746 C CA . ASN A 1 92 ? -8.483 1.466 17.377 1.00 97.00 92 ASN A CA 1
ATOM 747 C C . ASN A 1 92 ? -9.287 2.774 17.226 1.00 97.00 92 ASN A C 1
ATOM 749 O O . ASN A 1 92 ? -10.106 3.112 18.081 1.00 97.00 92 ASN A O 1
ATOM 753 N N . LEU A 1 93 ? -9.099 3.457 16.098 1.00 96.75 93 LEU A N 1
ATOM 754 C CA . LEU A 1 93 ? -9.695 4.747 15.739 1.00 96.75 93 LEU A CA 1
ATOM 755 C C . LEU A 1 93 ? -10.942 4.628 14.851 1.00 96.75 93 LEU A C 1
ATOM 757 O O . LEU A 1 93 ? -11.458 5.636 14.378 1.00 96.75 93 LEU A O 1
ATOM 761 N N . ILE A 1 94 ? -11.467 3.416 14.634 1.00 95.81 94 ILE A N 1
ATOM 762 C CA . ILE A 1 94 ? -12.555 3.155 13.672 1.00 95.81 94 ILE A CA 1
ATOM 763 C C . ILE A 1 94 ? -13.855 3.952 13.912 1.00 95.81 94 ILE A C 1
ATOM 765 O O . ILE A 1 94 ? -14.708 3.996 13.038 1.00 95.81 94 ILE A O 1
ATOM 769 N N . LYS A 1 95 ? -14.038 4.556 15.092 1.00 93.44 95 LYS A N 1
ATOM 770 C CA . LYS A 1 95 ? -15.224 5.363 15.438 1.00 93.44 95 LYS A CA 1
ATOM 771 C C . LYS A 1 95 ? -14.989 6.877 15.400 1.00 93.44 95 LYS A C 1
ATOM 773 O O . LYS A 1 95 ? -15.924 7.620 15.678 1.00 93.44 95 LYS A O 1
ATOM 778 N N . ASN A 1 96 ? -13.755 7.316 15.148 1.00 88.69 96 ASN A N 1
ATOM 779 C CA . ASN A 1 96 ? -13.335 8.691 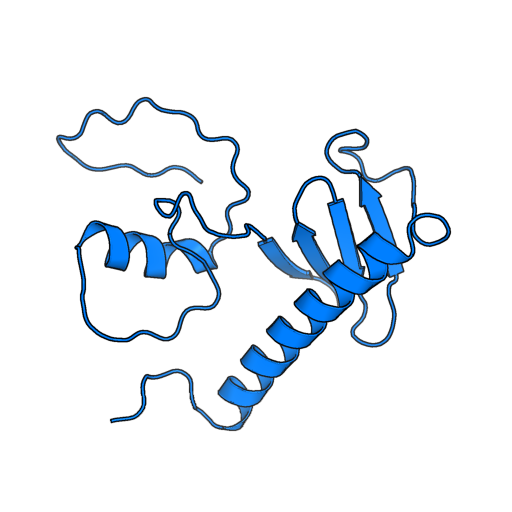15.419 1.00 88.69 96 ASN A CA 1
ATOM 780 C C . ASN A 1 96 ? -12.857 9.442 14.165 1.00 88.69 96 ASN A C 1
ATOM 782 O O . ASN A 1 96 ? -12.824 10.665 14.191 1.00 88.69 96 ASN A O 1
ATOM 786 N N . GLU A 1 97 ? -12.494 8.738 13.089 1.00 90.06 97 GLU A N 1
ATOM 787 C CA . GLU A 1 97 ? -11.783 9.312 11.934 1.00 90.06 97 GLU A CA 1
ATOM 788 C C . GLU A 1 97 ? -12.492 9.013 10.602 1.00 90.06 97 GLU A C 1
ATOM 790 O O . GLU A 1 97 ? -11.915 8.437 9.677 1.00 90.06 97 GLU A O 1
ATOM 795 N N . ASP A 1 98 ? -13.769 9.392 10.493 1.00 91.31 98 ASP A N 1
ATOM 796 C CA . ASP A 1 98 ? -14.639 9.015 9.365 1.00 91.31 98 ASP A CA 1
ATOM 797 C C . ASP A 1 98 ? -14.067 9.396 7.989 1.00 91.31 98 ASP A C 1
ATOM 799 O O . ASP A 1 98 ? -14.161 8.612 7.043 1.00 91.31 98 ASP A O 1
ATOM 803 N N . SER A 1 99 ? -13.420 10.561 7.872 1.00 94.69 99 SER A N 1
ATOM 804 C CA . SER A 1 99 ? -12.831 11.017 6.603 1.00 94.69 99 SER A CA 1
ATOM 805 C C . SER A 1 99 ? -11.673 10.127 6.144 1.00 94.69 99 SER A C 1
ATOM 807 O O . SER A 1 99 ? -11.586 9.791 4.964 1.00 94.69 99 SER A O 1
ATOM 809 N N . ILE A 1 100 ? -10.796 9.724 7.069 1.00 95.31 100 ILE A N 1
ATOM 810 C CA . ILE A 1 100 ? -9.634 8.869 6.777 1.00 95.31 100 ILE A CA 1
ATOM 811 C C . ILE A 1 100 ? -10.112 7.464 6.421 1.00 95.31 100 ILE A C 1
ATOM 813 O O . ILE A 1 100 ? -9.650 6.866 5.449 1.00 95.31 100 ILE A O 1
ATOM 817 N N . ILE A 1 101 ? -11.094 6.958 7.175 1.00 95.62 101 ILE A N 1
ATOM 818 C CA . ILE A 1 101 ? -11.736 5.674 6.894 1.00 95.62 101 ILE A CA 1
ATOM 819 C C . ILE A 1 101 ? -12.307 5.690 5.479 1.00 95.62 101 ILE A C 1
ATOM 821 O O . ILE A 1 101 ? -12.040 4.764 4.717 1.00 95.62 101 ILE A O 1
ATOM 825 N N . GLN A 1 102 ? -13.065 6.724 5.112 1.00 95.25 102 GLN A N 1
ATOM 826 C CA . GLN A 1 102 ? -13.696 6.812 3.799 1.00 95.25 102 GLN A CA 1
ATOM 827 C C . GLN A 1 102 ? -12.663 6.824 2.663 1.00 95.25 102 GLN A C 1
ATOM 829 O O . GLN A 1 102 ? -12.807 6.058 1.710 1.00 95.25 102 GLN A O 1
ATOM 834 N N . GLU A 1 103 ? -11.608 7.636 2.767 1.00 95.75 103 GLU A N 1
ATOM 835 C CA . GLU A 1 103 ? -10.547 7.700 1.753 1.00 95.75 103 GLU A CA 1
ATOM 836 C C . GLU A 1 103 ? -9.850 6.344 1.572 1.00 95.75 103 GLU A C 1
ATOM 838 O O . GLU A 1 103 ? -9.806 5.798 0.466 1.00 95.75 103 GLU A O 1
ATOM 843 N N . MET A 1 104 ? -9.360 5.764 2.670 1.00 97.12 104 MET A N 1
ATOM 844 C CA . MET A 1 104 ? -8.623 4.501 2.641 1.00 97.12 104 MET A CA 1
ATOM 845 C C . MET A 1 104 ? -9.507 3.320 2.213 1.00 97.12 104 MET A C 1
ATOM 847 O O . MET A 1 104 ? -9.029 2.391 1.554 1.00 97.12 104 MET A O 1
ATOM 851 N N . SER A 1 105 ? -10.800 3.342 2.550 1.00 95.50 105 SER A N 1
ATOM 852 C CA . SER A 1 105 ? -11.759 2.315 2.113 1.00 95.50 105 SER A CA 1
ATOM 853 C C . SER A 1 105 ? -11.976 2.378 0.611 1.00 95.50 105 SER A C 1
ATOM 855 O O . SER A 1 105 ? -11.880 1.353 -0.060 1.00 95.50 105 SER A O 1
ATOM 857 N N . ASN A 1 106 ? -12.184 3.582 0.069 1.00 95.69 106 ASN A N 1
ATOM 858 C CA . ASN A 1 106 ? -12.357 3.779 -1.367 1.00 95.69 106 ASN A CA 1
ATOM 859 C C . ASN A 1 106 ? -11.132 3.281 -2.145 1.00 95.69 106 ASN A C 1
ATOM 861 O O . ASN A 1 106 ? -11.283 2.587 -3.151 1.00 95.69 106 ASN A O 1
ATOM 865 N N . LEU A 1 107 ? -9.919 3.583 -1.666 1.00 96.00 107 LEU A N 1
ATOM 866 C CA . LEU A 1 107 ? -8.695 3.079 -2.288 1.00 96.00 107 LEU A CA 1
ATOM 867 C C . LEU A 1 107 ? -8.594 1.548 -2.191 1.00 96.00 107 LEU A C 1
ATOM 869 O O . LEU A 1 107 ? -8.295 0.889 -3.188 1.00 96.00 107 LEU A O 1
ATOM 873 N N . SER A 1 108 ? -8.889 0.972 -1.023 1.00 95.75 108 SER A N 1
ATOM 874 C CA . SER A 1 108 ? -8.871 -0.484 -0.814 1.00 95.75 108 SER A CA 1
ATOM 875 C C . SER A 1 108 ? -9.825 -1.201 -1.771 1.00 95.75 108 SER A C 1
ATOM 877 O O . SER A 1 108 ? -9.434 -2.153 -2.449 1.00 95.75 108 SER A O 1
ATOM 879 N N . GLU A 1 109 ? -11.063 -0.720 -1.875 1.00 96.12 109 GLU A N 1
ATOM 880 C CA . GLU A 1 109 ? -12.063 -1.272 -2.785 1.00 96.12 109 GLU A CA 1
ATOM 881 C C . GLU A 1 109 ? -11.646 -1.123 -4.247 1.00 96.12 109 GLU A C 1
ATOM 883 O O . GLU A 1 109 ? -11.754 -2.088 -5.003 1.00 96.12 109 GLU A O 1
ATOM 888 N N . ALA A 1 110 ? -11.111 0.033 -4.649 1.00 95.69 110 ALA A N 1
ATOM 889 C CA . ALA A 1 110 ? -10.641 0.253 -6.013 1.00 95.69 110 ALA A CA 1
ATOM 890 C C . ALA A 1 110 ? -9.515 -0.720 -6.401 1.00 95.69 110 ALA A C 1
ATOM 892 O O . ALA A 1 110 ? -9.555 -1.301 -7.489 1.00 95.69 110 ALA A O 1
ATOM 893 N N . ILE A 1 111 ? -8.545 -0.953 -5.507 1.00 95.12 111 ILE A N 1
ATOM 894 C CA . ILE A 1 111 ? -7.457 -1.922 -5.718 1.00 95.12 111 ILE A CA 1
ATOM 895 C C . ILE A 1 111 ? -8.030 -3.333 -5.891 1.00 95.12 111 ILE A C 1
ATOM 897 O O . ILE A 1 111 ? -7.705 -4.017 -6.864 1.00 95.12 111 ILE A O 1
ATOM 901 N N . ILE A 1 112 ? -8.912 -3.759 -4.980 1.00 95.12 112 ILE A N 1
ATOM 902 C CA . ILE A 1 112 ? -9.532 -5.091 -5.009 1.00 95.12 112 ILE A CA 1
ATOM 903 C C . ILE A 1 112 ? -10.351 -5.277 -6.289 1.00 95.12 112 ILE A C 1
ATOM 905 O O . ILE A 1 112 ? -10.230 -6.305 -6.957 1.00 95.12 112 ILE A O 1
ATOM 909 N N . GLN A 1 113 ? -11.163 -4.287 -6.658 1.00 95.62 113 GLN A N 1
ATOM 910 C CA . GLN A 1 113 ? -11.988 -4.327 -7.862 1.00 95.62 113 GLN A CA 1
ATOM 911 C C . GLN A 1 113 ? -11.129 -4.405 -9.124 1.00 95.62 113 GLN A C 1
ATOM 913 O O . GLN A 1 113 ? -11.392 -5.244 -9.983 1.00 95.62 113 GLN A O 1
ATOM 918 N N . GLN A 1 114 ? -10.081 -3.583 -9.241 1.00 95.25 114 GLN A N 1
ATOM 919 C CA . GLN A 1 114 ? -9.172 -3.615 -10.391 1.00 95.25 114 GLN A CA 1
ATOM 920 C C . GLN A 1 114 ? -8.455 -4.958 -10.514 1.00 95.25 114 GLN A C 1
ATOM 922 O O . GLN A 1 114 ? -8.425 -5.545 -11.598 1.00 95.25 114 GLN A O 1
ATOM 927 N N . TYR A 1 115 ? -7.920 -5.470 -9.405 1.00 94.50 115 TYR A N 1
ATOM 928 C CA . TYR A 1 115 ? -7.249 -6.763 -9.375 1.00 94.50 115 TYR A CA 1
ATOM 929 C C . TYR A 1 115 ? -8.202 -7.898 -9.771 1.00 94.50 115 TYR A C 1
ATOM 931 O O . TYR A 1 115 ? -7.932 -8.623 -10.729 1.00 94.50 115 TYR A O 1
ATOM 939 N N . ASN A 1 116 ? -9.356 -8.005 -9.107 1.00 94.81 116 ASN A N 1
ATOM 940 C CA . ASN A 1 116 ? -10.331 -9.063 -9.368 1.00 94.81 116 ASN A CA 1
ATOM 941 C C . ASN A 1 116 ? -10.878 -8.997 -10.795 1.00 94.81 116 ASN A C 1
ATOM 943 O O . ASN A 1 116 ? -10.944 -10.022 -11.468 1.00 94.81 116 ASN A O 1
ATOM 947 N N . ASN A 1 117 ? -11.218 -7.805 -11.293 1.00 96.38 117 ASN A N 1
ATOM 948 C CA . ASN A 1 117 ? -11.710 -7.648 -12.660 1.00 96.38 117 ASN A CA 1
ATOM 949 C C . ASN A 1 117 ? -10.670 -8.108 -13.682 1.00 96.38 117 ASN A C 1
ATOM 951 O O . ASN A 1 117 ? -11.020 -8.799 -14.638 1.00 96.38 117 ASN A O 1
ATOM 955 N N . ARG A 1 118 ? -9.390 -7.775 -13.489 1.00 95.12 118 ARG A N 1
ATOM 956 C CA . ARG A 1 118 ? -8.326 -8.232 -14.391 1.00 95.12 118 ARG A CA 1
ATOM 957 C C . ARG A 1 118 ? -8.105 -9.735 -14.301 1.00 95.12 118 ARG A C 1
ATOM 959 O O . ARG A 1 118 ? -7.984 -10.369 -15.344 1.00 95.12 118 ARG A O 1
ATOM 966 N N . MET A 1 119 ? -8.114 -10.300 -13.097 1.00 94.75 119 MET A N 1
ATOM 967 C CA . MET A 1 119 ? -7.990 -11.744 -12.879 1.00 94.75 119 MET A CA 1
ATOM 968 C C . MET A 1 119 ? -9.124 -12.523 -13.557 1.00 94.75 119 MET A C 1
ATOM 970 O O . MET A 1 119 ? -8.857 -13.440 -14.325 1.00 94.75 119 MET A O 1
ATOM 974 N N . ILE A 1 120 ? -10.383 -12.125 -13.337 1.00 96.81 120 ILE A N 1
ATOM 975 C CA . ILE A 1 120 ? -11.572 -12.793 -13.897 1.00 96.81 120 ILE A CA 1
ATOM 976 C C . ILE A 1 120 ? -11.544 -12.802 -15.430 1.00 96.81 120 ILE A C 1
ATOM 978 O O . ILE A 1 120 ? -11.925 -13.790 -16.052 1.00 96.81 120 ILE A O 1
ATOM 982 N N . HIS A 1 121 ? -11.079 -11.712 -16.044 1.00 96.12 121 HIS A N 1
ATOM 983 C CA . HIS A 1 121 ? -11.071 -11.551 -17.499 1.00 96.12 121 HIS A CA 1
ATOM 984 C C . HIS A 1 121 ? -9.718 -11.882 -18.146 1.00 96.12 121 HIS A C 1
ATOM 986 O O . HIS A 1 121 ? -9.531 -11.577 -19.322 1.00 96.12 121 HIS A O 1
ATOM 992 N N . ASN A 1 122 ? -8.767 -12.466 -17.403 1.00 91.56 122 ASN A N 1
ATOM 993 C CA . ASN A 1 122 ? -7.398 -12.737 -17.864 1.00 91.56 122 ASN A CA 1
ATOM 994 C C . ASN A 1 122 ? -6.703 -11.509 -18.499 1.00 91.56 122 ASN A C 1
ATOM 996 O O . ASN A 1 122 ? -5.933 -11.629 -19.447 1.00 91.56 122 ASN A O 1
ATOM 1000 N N . ASN A 1 123 ? -6.969 -10.311 -17.974 1.00 92.62 123 ASN A N 1
ATOM 1001 C CA . ASN A 1 123 ? -6.485 -9.028 -18.492 1.00 92.62 123 ASN A CA 1
ATOM 1002 C C . ASN A 1 123 ? -5.298 -8.496 -17.664 1.00 92.62 123 ASN A C 1
ATOM 1004 O O . ASN A 1 123 ? -5.313 -7.363 -17.165 1.00 92.62 123 ASN A O 1
ATOM 1008 N N . LEU A 1 124 ? -4.301 -9.359 -17.455 1.00 89.56 124 LEU A N 1
ATOM 1009 C CA . LEU A 1 124 ? -3.070 -9.065 -16.706 1.00 89.56 124 LEU A CA 1
ATOM 1010 C C . LEU A 1 124 ? -1.917 -8.586 -17.598 1.00 89.56 124 LEU A C 1
ATOM 1012 O O . LEU A 1 124 ? -0.828 -8.315 -17.102 1.00 89.56 124 LEU A O 1
ATOM 1016 N N . THR A 1 125 ? -2.151 -8.469 -18.901 1.00 90.56 125 THR A N 1
ATOM 1017 C CA . THR A 1 125 ? -1.203 -7.917 -19.867 1.00 90.56 125 THR A CA 1
ATOM 1018 C C . THR A 1 125 ? -1.742 -6.610 -20.436 1.00 90.56 125 THR A C 1
ATOM 1020 O O . THR A 1 125 ? -2.925 -6.284 -20.300 1.00 90.56 125 THR A O 1
ATOM 1023 N N . VAL A 1 126 ? -0.863 -5.844 -21.073 1.00 87.31 126 VAL A N 1
ATOM 1024 C CA . VAL A 1 126 ? -1.285 -4.734 -21.930 1.00 87.31 126 VAL A CA 1
ATOM 1025 C C . VAL A 1 126 ? -2.042 -5.328 -23.122 1.00 87.31 126 VAL A C 1
ATOM 1027 O O . VAL A 1 126 ? -1.677 -6.400 -23.610 1.00 87.31 126 VAL A O 1
ATOM 1030 N N . LYS A 1 127 ? -3.133 -4.680 -23.538 1.00 79.38 127 LYS A N 1
ATOM 1031 C CA . LYS A 1 127 ? -3.841 -5.047 -24.769 1.00 79.38 127 LYS A CA 1
ATOM 1032 C C . LYS A 1 127 ? -3.099 -4.429 -25.952 1.00 79.38 127 LYS A C 1
ATOM 1034 O O . LYS A 1 127 ? -2.733 -3.262 -25.859 1.00 79.38 127 LYS A O 1
ATOM 1039 N N . GLU A 1 128 ? -2.876 -5.221 -26.998 1.00 59.91 128 GLU A N 1
ATOM 1040 C CA . GLU A 1 128 ? -2.345 -4.745 -28.286 1.00 59.91 128 GLU A CA 1
ATOM 1041 C C . GLU A 1 128 ? -3.250 -3.691 -28.938 1.00 59.91 128 GLU A C 1
ATOM 1043 O O . GLU A 1 128 ? -4.491 -3.771 -28.748 1.00 59.91 128 GLU A O 1
#

Foldseek 3Di:
DDDDDPPDDDPDDDPAADDPQQPVQQVCVVVVPDDDAFTLAHHPPDPPDQDWYWDDDPQWIWIDGDQKIWIDNPPDTDFMDRCVVVVVRPDTCPPPCVPVNVVRVVVSVVSVCVVVVCVVVVVNGDDD

Radius of gyration: 16.7 Å; chains: 1; bounding box: 47×27×49 Å